Protein AF-A0A848LYB8-F1 (afdb_monomer_lite)

Structure (mmCIF, N/CA/C/O backbone):
data_AF-A0A848LYB8-F1
#
_entry.id   AF-A0A848LYB8-F1
#
loop_
_atom_site.group_PDB
_atom_site.id
_atom_site.type_symbol
_atom_site.label_atom_id
_atom_site.label_alt_id
_atom_site.label_comp_id
_atom_site.label_asym_id
_atom_site.label_entity_id
_atom_site.label_seq_id
_atom_site.pdbx_PDB_ins_code
_atom_site.Cartn_x
_atom_site.Cartn_y
_atom_site.Cartn_z
_atom_site.occupancy
_atom_site.B_iso_or_equiv
_atom_site.auth_seq_id
_atom_site.auth_comp_id
_atom_site.auth_asym_id
_atom_site.auth_atom_id
_atom_site.pdbx_PDB_model_num
ATOM 1 N N . MET A 1 1 ? 3.152 12.079 -9.239 1.00 58.91 1 MET A N 1
ATOM 2 C CA . MET A 1 1 ? 2.000 11.621 -8.439 1.00 58.91 1 MET A CA 1
ATOM 3 C C . MET A 1 1 ? 1.182 10.712 -9.332 1.00 58.91 1 MET A C 1
ATOM 5 O O . MET A 1 1 ? 0.735 11.177 -10.375 1.00 58.91 1 MET A O 1
ATOM 9 N N . VAL A 1 2 ? 1.082 9.429 -8.991 1.00 67.19 2 VAL A N 1
ATOM 10 C CA . VAL A 1 2 ? 0.226 8.491 -9.729 1.00 67.19 2 VAL A CA 1
ATOM 11 C C . VAL A 1 2 ? -1.228 8.797 -9.344 1.00 67.19 2 VAL A C 1
ATOM 13 O O . VAL A 1 2 ? -1.506 8.943 -8.153 1.00 67.19 2 VAL A O 1
ATOM 16 N N . PRO A 1 3 ? -2.144 8.997 -10.306 1.00 80.50 3 PRO A N 1
ATOM 17 C CA . PRO A 1 3 ? -3.529 9.333 -9.996 1.00 80.50 3 PRO A CA 1
ATOM 18 C C . PRO A 1 3 ? -4.247 8.156 -9.323 1.00 80.50 3 PRO A C 1
ATOM 20 O O . PRO A 1 3 ? -4.198 7.032 -9.818 1.00 80.50 3 PRO A O 1
ATOM 23 N N . LEU A 1 4 ? -4.967 8.423 -8.227 1.00 90.31 4 LEU A N 1
ATOM 24 C CA . LEU A 1 4 ? -5.821 7.424 -7.586 1.00 90.31 4 LEU A CA 1
ATOM 25 C C . LEU A 1 4 ? -7.009 7.092 -8.498 1.00 90.31 4 LEU A C 1
ATOM 27 O O . LEU A 1 4 ? -7.870 7.939 -8.760 1.00 90.31 4 LEU A O 1
ATOM 31 N N . LYS A 1 5 ? -7.080 5.839 -8.948 1.00 93.88 5 LYS A N 1
ATOM 32 C CA . LYS A 1 5 ? -8.238 5.295 -9.659 1.00 93.88 5 LYS A CA 1
ATOM 33 C C . LYS A 1 5 ? -9.181 4.635 -8.658 1.00 93.88 5 LYS A C 1
ATOM 35 O O . LYS A 1 5 ? -8.867 3.597 -8.089 1.00 93.88 5 LYS A O 1
ATOM 40 N N . ASP A 1 6 ? -10.354 5.225 -8.464 1.00 93.06 6 ASP A N 1
ATOM 41 C CA . ASP A 1 6 ? -11.369 4.678 -7.567 1.00 93.06 6 ASP A CA 1
ATOM 42 C C . ASP A 1 6 ? -12.377 3.803 -8.325 1.00 93.06 6 ASP A C 1
ATOM 44 O O . ASP A 1 6 ? -13.180 4.299 -9.115 1.00 93.06 6 ASP A O 1
ATOM 48 N N . GLY A 1 7 ? -12.331 2.493 -8.074 1.00 92.00 7 GLY A N 1
ATOM 49 C CA . GLY A 1 7 ? -13.328 1.522 -8.544 1.00 92.00 7 GLY A CA 1
ATOM 50 C C . GLY A 1 7 ? -14.412 1.188 -7.512 1.00 92.00 7 GLY A C 1
ATOM 51 O O . GLY A 1 7 ? -15.283 0.370 -7.789 1.00 92.00 7 GLY A O 1
ATOM 52 N N . SER A 1 8 ? -14.349 1.787 -6.319 1.00 92.06 8 SER A N 1
ATOM 53 C CA . SER A 1 8 ? -15.176 1.442 -5.153 1.00 92.06 8 SER A CA 1
ATOM 54 C C . SER A 1 8 ? -16.246 2.484 -4.803 1.00 92.06 8 SER A C 1
ATOM 56 O O . SER A 1 8 ? -17.070 2.236 -3.920 1.00 92.06 8 SER A O 1
ATOM 58 N N . GLY A 1 9 ? -16.243 3.639 -5.479 1.00 93.19 9 GLY A N 1
ATOM 59 C CA . GLY A 1 9 ? -17.233 4.702 -5.295 1.00 93.19 9 GLY A CA 1
ATOM 60 C C . GLY A 1 9 ? -17.065 5.456 -3.974 1.00 93.19 9 GLY A C 1
ATOM 61 O O . GLY A 1 9 ? -18.025 5.627 -3.221 1.00 93.19 9 GLY A O 1
ATOM 62 N N . LEU A 1 10 ? -15.841 5.879 -3.658 1.00 93.56 10 LEU A N 1
ATOM 63 C CA . LEU A 1 10 ? -15.536 6.680 -2.482 1.00 93.56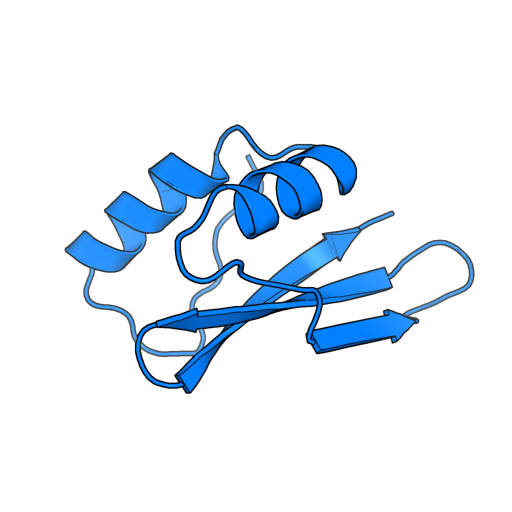 10 LEU A CA 1
ATOM 64 C C . LEU A 1 10 ? -16.209 8.054 -2.545 1.00 93.56 10 LEU A C 1
ATOM 66 O O . LEU A 1 10 ? -16.174 8.724 -3.581 1.00 93.56 10 LEU A O 1
ATOM 70 N N . PRO A 1 11 ? -16.755 8.536 -1.412 1.00 94.19 11 PRO A N 1
ATOM 71 C CA . PRO A 1 11 ? -17.174 9.923 -1.296 1.00 94.19 11 PRO A CA 1
ATOM 72 C C . PRO A 1 11 ? -16.018 10.870 -1.661 1.00 94.19 11 PRO A C 1
ATOM 74 O O . PRO A 1 11 ? -14.881 10.607 -1.249 1.00 94.19 11 PRO A O 1
ATOM 77 N N . PRO A 1 12 ? -16.279 11.993 -2.357 1.00 93.56 12 PRO A N 1
ATOM 78 C CA . PRO A 1 12 ? -15.228 12.896 -2.833 1.00 93.56 12 PRO A CA 1
ATOM 79 C C . PRO A 1 12 ? -14.255 13.355 -1.740 1.00 93.56 12 PRO A C 1
ATOM 81 O O . PRO A 1 12 ? -13.051 13.425 -1.968 1.00 93.56 12 PRO A O 1
ATOM 84 N N . GLU A 1 13 ? -14.755 13.609 -0.529 1.00 94.31 13 GLU A N 1
ATOM 85 C CA . GLU A 1 13 ? -13.930 14.023 0.610 1.00 94.31 13 GLU A CA 1
ATOM 86 C C . GLU A 1 13 ? -12.985 12.917 1.093 1.00 94.31 13 GLU A C 1
ATOM 88 O O . GLU A 1 13 ? -11.813 13.178 1.368 1.00 94.31 13 GLU A O 1
ATOM 93 N N . GLN A 1 14 ? -13.472 11.672 1.156 1.00 93.25 14 GLN A N 1
ATOM 94 C CA . GLN A 1 14 ? -12.655 10.517 1.540 1.00 93.25 14 GLN A CA 1
ATOM 95 C C . GLN A 1 14 ? -11.596 10.230 0.483 1.00 93.25 14 GLN A C 1
ATOM 97 O O . GLN A 1 14 ? -10.446 9.967 0.825 1.00 93.25 14 GLN A O 1
ATOM 102 N N . ARG A 1 15 ? -11.970 10.338 -0.795 1.00 94.06 15 ARG A N 1
ATOM 103 C CA . ARG A 1 15 ? -11.040 10.200 -1.911 1.00 94.06 15 ARG A CA 1
ATOM 104 C C . ARG A 1 15 ? -9.937 11.258 -1.845 1.00 94.06 15 ARG A C 1
ATOM 106 O O . ARG A 1 15 ? -8.768 10.905 -1.902 1.00 94.06 15 ARG A O 1
ATOM 113 N N . ALA A 1 16 ? -10.288 12.530 -1.658 1.00 94.25 16 ALA A N 1
ATOM 114 C CA . ALA A 1 16 ? -9.308 13.614 -1.578 1.00 94.25 16 ALA A CA 1
ATOM 115 C C . ALA A 1 16 ? -8.392 13.499 -0.346 1.00 94.25 16 ALA A C 1
ATOM 117 O O . ALA A 1 16 ? -7.232 13.908 -0.392 1.00 94.25 16 ALA A O 1
ATOM 118 N N . ALA A 1 17 ? -8.905 12.978 0.775 1.00 93.81 17 ALA A N 1
ATOM 119 C CA . ALA A 1 17 ? -8.088 12.679 1.948 1.00 93.81 17 ALA A CA 1
ATOM 120 C C . ALA A 1 17 ? -7.095 11.547 1.662 1.00 93.81 17 ALA A C 1
ATOM 122 O O . ALA A 1 17 ? -5.905 11.708 1.922 1.00 93.81 17 ALA A O 1
ATOM 123 N N . LEU A 1 18 ? -7.569 10.462 1.049 1.00 93.69 18 LEU A N 1
ATOM 124 C CA . LEU A 1 18 ? -6.733 9.334 0.659 1.00 93.69 18 LEU A CA 1
ATOM 125 C C . LEU A 1 18 ? -5.659 9.750 -0.359 1.00 93.69 18 LEU A C 1
ATOM 127 O O . LEU A 1 18 ? -4.495 9.425 -0.177 1.00 93.69 18 LEU A O 1
ATOM 131 N N . GLU A 1 19 ? -6.004 10.541 -1.377 1.00 94.31 19 GLU A N 1
ATOM 132 C CA . GLU A 1 19 ? -5.034 11.069 -2.351 1.00 94.31 19 GLU A CA 1
ATOM 133 C C . GLU A 1 19 ? -3.895 11.845 -1.670 1.00 94.31 19 GLU A C 1
ATOM 135 O O . GLU A 1 19 ? -2.735 11.696 -2.048 1.00 94.31 19 GLU A O 1
ATOM 140 N N . ARG A 1 20 ? -4.197 12.629 -0.626 1.00 94.19 20 ARG A N 1
ATOM 141 C CA . ARG A 1 20 ? -3.181 13.350 0.158 1.00 94.19 20 ARG A CA 1
ATOM 142 C C . ARG A 1 20 ? -2.298 12.420 0.989 1.00 94.19 20 ARG A C 1
ATOM 144 O O . ARG A 1 20 ? -1.106 12.687 1.108 1.00 94.19 20 ARG A O 1
ATOM 151 N N . GLU A 1 21 ? -2.866 11.358 1.557 1.00 93.25 21 GLU A N 1
ATOM 152 C CA . GLU A 1 21 ? -2.115 10.352 2.322 1.00 93.25 21 GLU A CA 1
ATOM 153 C C . GLU A 1 21 ? -1.183 9.520 1.432 1.00 93.25 21 GLU A C 1
ATOM 155 O O . GLU A 1 21 ? -0.075 9.195 1.853 1.00 93.25 21 GLU A O 1
ATOM 160 N N . LEU A 1 22 ? -1.616 9.196 0.209 1.00 93.38 22 LEU A N 1
ATOM 161 C CA . LEU A 1 22 ? -0.865 8.358 -0.730 1.00 93.38 22 LEU A CA 1
ATOM 162 C C . LEU A 1 22 ? 0.145 9.149 -1.576 1.00 93.38 22 LEU A C 1
ATOM 164 O O . LEU A 1 22 ? 1.124 8.579 -2.045 1.00 93.38 22 LEU A O 1
ATOM 168 N N . ALA A 1 23 ? -0.049 10.462 -1.741 1.00 92.81 23 ALA A N 1
ATOM 169 C CA . ALA A 1 23 ? 0.836 11.356 -2.492 1.00 92.81 23 ALA A CA 1
ATOM 170 C C . ALA A 1 23 ? 2.355 11.198 -2.234 1.00 92.81 23 ALA A C 1
ATOM 172 O O . ALA A 1 23 ? 3.107 11.266 -3.211 1.00 92.81 23 ALA A O 1
ATOM 173 N N . PRO A 1 24 ? 2.841 11.029 -0.984 1.00 92.25 24 PRO A N 1
ATOM 174 C CA . PRO A 1 24 ? 4.268 10.868 -0.710 1.00 92.25 24 PRO A CA 1
ATOM 175 C C . PRO A 1 24 ? 4.790 9.436 -0.911 1.00 92.25 24 PRO A C 1
ATOM 177 O O . PRO A 1 24 ? 6.000 9.235 -0.833 1.00 92.25 24 PRO A O 1
ATOM 180 N N . LEU A 1 25 ? 3.922 8.444 -1.134 1.00 92.81 25 LEU A N 1
ATOM 181 C CA . LEU A 1 25 ? 4.327 7.047 -1.285 1.00 92.81 25 LEU A CA 1
ATOM 182 C C . LEU A 1 25 ? 4.817 6.830 -2.719 1.00 92.81 25 LEU A C 1
ATOM 184 O O . LEU A 1 25 ? 4.022 6.785 -3.656 1.00 92.81 25 LEU A O 1
ATOM 188 N N . THR A 1 26 ? 6.136 6.752 -2.897 1.00 90.56 26 THR A N 1
ATOM 189 C CA . THR A 1 26 ? 6.753 6.664 -4.235 1.00 90.56 26 THR A CA 1
ATOM 190 C C . THR A 1 26 ? 7.430 5.331 -4.500 1.00 90.56 26 THR A C 1
ATOM 192 O O . THR A 1 26 ? 7.657 4.984 -5.655 1.00 90.56 26 THR A O 1
ATOM 195 N N . LEU A 1 27 ? 7.727 4.578 -3.443 1.00 92.19 27 LEU A N 1
ATOM 196 C CA . LEU A 1 27 ? 8.350 3.266 -3.503 1.00 92.19 27 LEU A CA 1
ATOM 197 C C . LEU A 1 27 ? 7.514 2.251 -2.724 1.00 92.19 27 LEU A C 1
ATOM 199 O O . LEU A 1 27 ? 6.843 2.597 -1.750 1.00 92.19 27 LEU A O 1
ATOM 203 N N . LEU A 1 28 ? 7.646 0.968 -3.068 1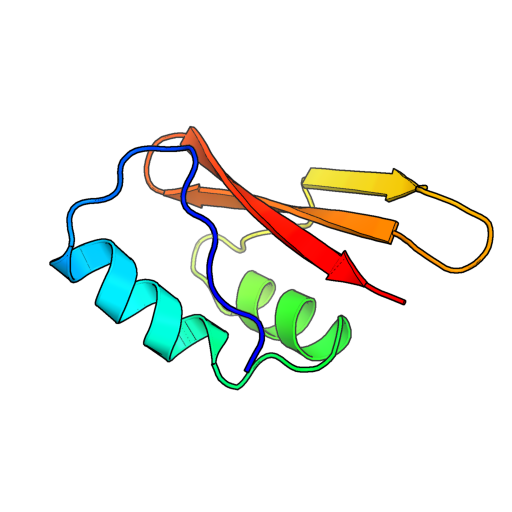.00 91.81 28 LEU A N 1
ATOM 204 C CA . LEU A 1 28 ? 6.990 -0.116 -2.331 1.00 91.81 28 LEU A CA 1
ATOM 205 C C . LEU A 1 28 ? 7.340 -0.097 -0.832 1.00 91.81 28 LEU A C 1
ATOM 207 O O . LEU A 1 28 ? 6.474 -0.291 0.016 1.00 91.81 28 LEU A O 1
ATOM 211 N N . GLN A 1 29 ? 8.589 0.214 -0.475 1.00 93.81 29 GLN A N 1
ATOM 212 C CA . GLN A 1 29 ? 8.979 0.342 0.933 1.00 93.81 29 GLN A CA 1
ATOM 213 C C . GLN A 1 29 ? 8.195 1.436 1.680 1.00 93.81 29 GLN A C 1
ATOM 215 O O . GLN A 1 29 ? 7.976 1.305 2.884 1.00 93.81 29 GLN A O 1
ATOM 220 N N . ASP A 1 30 ? 7.772 2.502 0.990 1.00 94.81 30 ASP A N 1
ATOM 221 C CA . ASP A 1 30 ? 6.979 3.578 1.587 1.00 94.81 30 ASP A CA 1
ATOM 222 C C . ASP A 1 30 ? 5.564 3.072 1.867 1.00 94.81 30 ASP A C 1
ATOM 224 O O . ASP A 1 30 ? 5.038 3.313 2.950 1.00 94.81 30 ASP A O 1
ATOM 228 N N . VAL A 1 31 ? 4.989 2.304 0.933 1.00 94.12 31 VAL A N 1
ATOM 229 C CA . VAL A 1 31 ? 3.681 1.645 1.081 1.00 94.12 31 VAL A CA 1
ATOM 230 C C . VAL A 1 31 ? 3.687 0.677 2.259 1.00 94.12 31 VAL A C 1
ATOM 232 O O . VAL A 1 31 ? 2.804 0.746 3.110 1.00 94.12 31 VAL A O 1
ATOM 235 N N . VAL A 1 32 ? 4.708 -0.180 2.356 1.00 94.50 32 VAL A N 1
ATOM 236 C CA . VAL A 1 32 ? 4.847 -1.141 3.461 1.00 94.50 32 VAL A CA 1
ATOM 237 C C . VAL A 1 32 ? 4.966 -0.404 4.797 1.00 94.50 32 VAL A C 1
ATOM 239 O O . VAL A 1 32 ? 4.231 -0.701 5.737 1.00 94.50 32 VAL A O 1
ATOM 242 N N . ARG A 1 33 ? 5.838 0.609 4.889 1.00 95.62 33 ARG A N 1
ATOM 243 C CA . ARG A 1 33 ? 5.984 1.424 6.110 1.00 95.62 33 ARG A CA 1
ATOM 244 C C . ARG A 1 33 ? 4.690 2.140 6.484 1.00 95.62 33 ARG A C 1
ATOM 246 O O . ARG A 1 33 ? 4.334 2.160 7.659 1.00 95.62 33 ARG A O 1
ATOM 253 N N . TRP A 1 34 ? 3.999 2.713 5.502 1.00 95.50 34 TRP A N 1
ATOM 254 C CA . TRP A 1 34 ? 2.709 3.365 5.696 1.00 95.50 34 TRP A CA 1
ATOM 255 C C . TRP A 1 34 ? 1.667 2.375 6.219 1.00 95.50 34 TRP A C 1
ATOM 257 O O . TRP A 1 34 ? 1.023 2.670 7.220 1.00 95.50 34 TRP A O 1
ATOM 267 N N . GLY A 1 35 ? 1.557 1.184 5.621 1.00 95.25 35 GLY A N 1
ATOM 268 C CA . GLY A 1 35 ? 0.623 0.134 6.033 1.00 95.25 35 GLY A CA 1
ATOM 269 C C . GLY A 1 35 ? 0.838 -0.310 7.481 1.00 95.25 35 GLY A C 1
ATOM 270 O O . GLY A 1 35 ? -0.106 -0.322 8.275 1.00 95.25 35 GLY A O 1
ATOM 271 N N . PHE A 1 36 ? 2.091 -0.566 7.865 1.00 96.00 36 PHE A N 1
ATOM 272 C CA . PHE A 1 36 ? 2.444 -0.950 9.237 1.00 96.00 36 PHE A CA 1
ATOM 273 C C . PHE A 1 36 ? 2.299 0.177 10.270 1.00 96.00 36 PHE A C 1
ATOM 275 O O . PHE A 1 36 ? 2.221 -0.109 11.463 1.00 96.00 36 PHE A O 1
ATOM 282 N N . ALA A 1 37 ? 2.237 1.442 9.844 1.00 95.88 37 ALA A N 1
ATOM 283 C CA . ALA A 1 37 ? 1.990 2.572 10.740 1.00 95.88 37 ALA A CA 1
ATOM 284 C C . ALA A 1 37 ? 0.512 2.709 11.161 1.00 95.88 37 ALA A C 1
ATOM 286 O O . ALA A 1 37 ? 0.214 3.455 12.096 1.00 95.88 37 ALA A O 1
ATOM 287 N N . HIS A 1 38 ? -0.422 2.006 10.506 1.00 94.38 38 HIS A N 1
ATOM 288 C CA . HIS A 1 38 ? -1.830 1.978 10.922 1.00 94.38 38 HIS A CA 1
ATOM 289 C C . HIS A 1 38 ? -2.039 1.122 12.173 1.00 94.38 38 HIS 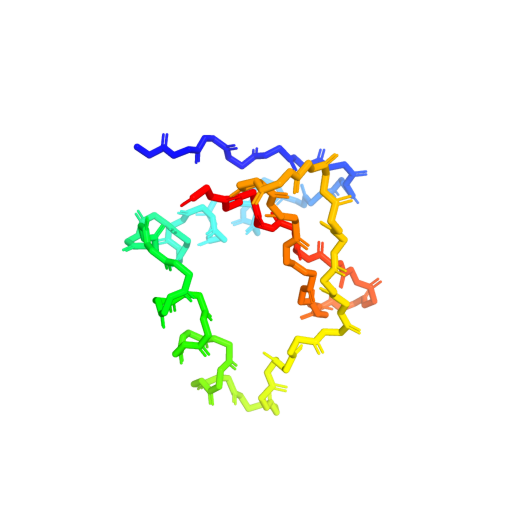A C 1
ATOM 291 O O . HIS A 1 38 ? -1.240 0.258 12.526 1.00 94.38 38 HIS A O 1
ATOM 297 N N . THR A 1 39 ? -3.156 1.354 12.860 1.00 92.62 39 THR A N 1
ATOM 298 C CA . THR A 1 39 ? -3.607 0.520 13.980 1.00 92.62 39 THR A CA 1
ATOM 299 C C . THR A 1 39 ? -5.065 0.108 13.748 1.00 92.62 39 THR A C 1
ATOM 301 O O . THR A 1 39 ? -5.944 0.971 13.825 1.00 92.62 39 THR A O 1
ATOM 304 N N . PRO A 1 40 ? -5.351 -1.182 13.474 1.00 91.19 40 PRO A N 1
ATOM 305 C CA . PRO A 1 40 ? -4.387 -2.276 13.284 1.00 91.19 40 PRO A CA 1
ATOM 306 C C . PRO A 1 40 ? -3.514 -2.086 12.023 1.00 91.19 40 PRO A C 1
ATOM 308 O O . PRO A 1 40 ? -3.928 -1.353 11.122 1.00 91.19 40 PRO A O 1
ATOM 311 N N . PRO A 1 41 ? -2.332 -2.731 11.943 1.00 94.38 41 PRO A N 1
ATOM 312 C CA . PRO A 1 41 ? -1.490 -2.694 10.748 1.00 94.38 41 PRO A CA 1
ATOM 313 C C . PRO A 1 41 ? -2.239 -3.169 9.498 1.00 94.38 41 PRO A C 1
ATOM 315 O O . PRO A 1 41 ? -2.963 -4.165 9.546 1.00 94.38 41 PRO A O 1
ATOM 318 N N . LEU A 1 42 ? -2.040 -2.472 8.380 1.00 95.06 42 LEU A N 1
ATOM 319 C CA . LEU A 1 42 ? -2.502 -2.905 7.061 1.00 95.06 42 LEU A CA 1
ATOM 320 C C . LEU A 1 42 ? -1.389 -3.739 6.419 1.00 95.06 42 LEU A C 1
ATOM 322 O O . LEU A 1 42 ? -0.513 -3.194 5.749 1.00 95.06 42 LEU A O 1
ATOM 326 N N . ASP A 1 43 ? -1.392 -5.044 6.689 1.00 93.81 43 ASP A N 1
ATOM 327 C CA . ASP A 1 43 ? -0.422 -5.974 6.105 1.00 93.81 43 ASP A CA 1
ATOM 328 C C . ASP A 1 43 ? -0.747 -6.267 4.631 1.00 93.81 43 ASP A C 1
ATOM 330 O O . ASP A 1 43 ? -1.881 -6.080 4.180 1.00 93.81 43 ASP A O 1
ATOM 334 N N . VAL A 1 44 ? 0.245 -6.735 3.877 1.00 95.75 44 VAL A N 1
ATOM 335 C CA . VAL A 1 44 ? 0.059 -7.142 2.483 1.00 95.75 44 VAL A CA 1
ATOM 336 C C . VAL A 1 44 ? -0.859 -8.361 2.449 1.00 95.75 44 VAL A C 1
ATOM 338 O O . VAL A 1 44 ? -0.510 -9.433 2.938 1.00 95.75 44 VAL A O 1
ATOM 341 N N . ALA A 1 45 ? -2.044 -8.193 1.864 1.00 96.69 45 ALA A N 1
ATOM 342 C CA . ALA A 1 45 ? -2.999 -9.281 1.697 1.00 96.69 45 ALA A CA 1
ATOM 343 C C . ALA A 1 45 ? -2.596 -10.199 0.540 1.00 96.69 45 ALA A C 1
ATOM 345 O O . ALA A 1 45 ? -2.752 -11.415 0.636 1.00 96.69 45 ALA A O 1
ATOM 346 N N . GLU A 1 46 ? -2.087 -9.615 -0.545 1.00 96.94 46 GLU A N 1
ATOM 347 C CA . GLU A 1 46 ? -1.718 -10.344 -1.753 1.00 96.94 46 GLU A CA 1
ATOM 348 C C . GLU A 1 46 ? -0.669 -9.571 -2.562 1.00 96.94 46 GLU A C 1
ATOM 350 O O . GLU A 1 46 ? -0.640 -8.337 -2.551 1.00 96.94 46 GLU A O 1
ATOM 355 N N . VAL A 1 47 ? 0.183 -10.311 -3.271 1.00 96.12 47 VAL A N 1
ATOM 356 C CA . VAL A 1 47 ? 1.078 -9.782 -4.305 1.00 96.12 47 VAL A CA 1
ATOM 357 C C . VAL A 1 47 ? 0.742 -10.503 -5.602 1.00 96.12 47 VAL A C 1
ATOM 359 O O . VAL A 1 47 ? 0.925 -11.717 -5.700 1.00 96.12 47 VAL A O 1
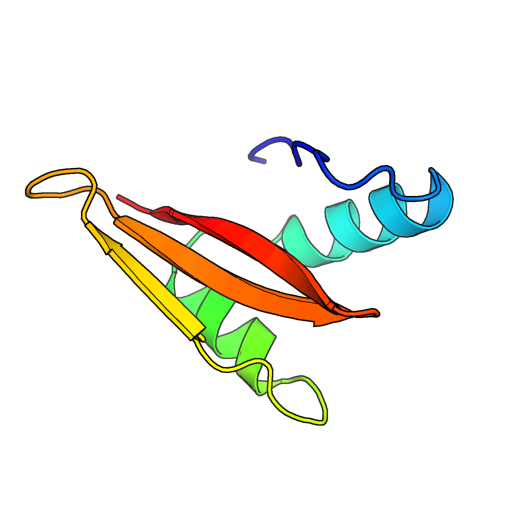ATOM 362 N N . VAL A 1 48 ? 0.247 -9.760 -6.587 1.00 96.38 48 VAL A N 1
ATOM 363 C CA . VAL A 1 48 ? -0.106 -10.288 -7.906 1.00 96.38 48 VAL A CA 1
ATOM 364 C C . VAL A 1 48 ? 1.048 -10.002 -8.856 1.00 96.38 48 VAL A C 1
ATOM 366 O O . VAL A 1 48 ? 1.354 -8.850 -9.151 1.00 96.38 48 VAL A O 1
ATOM 369 N N . VAL A 1 49 ? 1.706 -11.058 -9.327 1.00 95.44 49 VAL A N 1
ATOM 370 C CA . VAL A 1 49 ? 2.780 -10.955 -10.323 1.00 95.44 49 VAL A CA 1
ATOM 371 C C . VAL A 1 49 ? 2.153 -10.640 -11.683 1.00 95.44 49 VAL A C 1
ATOM 373 O O . VAL A 1 49 ? 1.355 -11.439 -12.180 1.00 95.44 49 VAL A O 1
ATOM 376 N N . GLN A 1 50 ? 2.498 -9.496 -12.278 1.00 92.06 50 GLN A N 1
ATOM 377 C CA . GLN A 1 50 ? 2.053 -9.120 -13.624 1.00 92.06 50 GLN A CA 1
ATOM 378 C C . GLN A 1 50 ? 3.036 -9.638 -14.685 1.00 92.06 50 GLN A C 1
ATOM 380 O O . GLN A 1 50 ? 2.619 -10.275 -15.655 1.00 92.06 50 GLN A O 1
ATOM 385 N N . ASP A 1 51 ? 4.337 -9.427 -1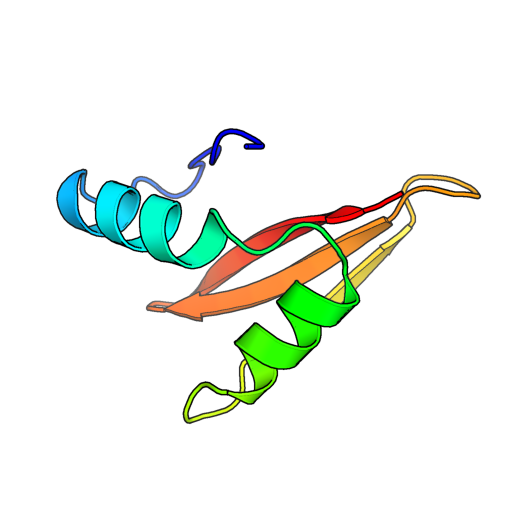4.469 1.00 93.56 51 ASP A N 1
ATOM 386 C CA . ASP A 1 51 ? 5.427 -9.998 -15.266 1.00 93.56 51 ASP A CA 1
ATOM 387 C C . ASP A 1 51 ? 6.713 -10.180 -14.428 1.00 93.56 51 ASP A C 1
ATOM 389 O O . ASP A 1 51 ? 6.670 -10.206 -13.200 1.00 93.56 51 ASP A O 1
ATOM 393 N N . GLU A 1 52 ? 7.866 -10.360 -15.081 1.00 91.06 52 GLU A N 1
ATOM 394 C CA . GLU A 1 52 ? 9.159 -10.584 -14.415 1.00 91.06 52 GLU A CA 1
ATOM 395 C C . GLU A 1 52 ? 9.646 -9.394 -13.565 1.00 91.06 52 GLU A C 1
ATOM 397 O O . GLU A 1 52 ? 10.508 -9.578 -12.702 1.00 91.06 52 GLU A O 1
ATOM 402 N N . PHE A 1 53 ? 9.111 -8.191 -13.786 1.00 89.25 53 PHE A N 1
ATOM 403 C CA . PHE A 1 53 ? 9.544 -6.961 -13.119 1.00 89.25 53 PHE A CA 1
ATOM 404 C C . PHE A 1 53 ? 8.395 -6.207 -12.443 1.00 89.25 53 PHE A C 1
ATOM 406 O O . PHE A 1 53 ? 8.645 -5.392 -11.562 1.00 89.25 53 PHE A O 1
ATOM 413 N N . THR A 1 54 ? 7.141 -6.489 -12.791 1.00 91.75 54 THR A N 1
ATOM 414 C CA . THR A 1 54 ? 5.979 -5.723 -12.332 1.00 91.75 54 THR A CA 1
ATOM 415 C C . THR A 1 54 ? 5.049 -6.541 -11.442 1.00 91.75 54 THR A C 1
ATOM 417 O O . THR A 1 54 ? 4.743 -7.709 -11.704 1.00 91.75 54 THR A O 1
ATOM 420 N N . HIS A 1 55 ? 4.621 -5.919 -10.344 1.00 92.94 55 HIS A N 1
ATOM 421 C CA . HIS A 1 55 ? 3.790 -6.539 -9.321 1.00 92.94 55 HIS A CA 1
ATOM 422 C C . HIS A 1 55 ? 2.738 -5.557 -8.817 1.00 92.94 55 HIS A C 1
ATOM 424 O O . HIS A 1 55 ? 3.060 -4.406 -8.510 1.00 92.94 55 HIS A O 1
ATOM 430 N N . ASP A 1 56 ? 1.522 -6.050 -8.612 1.00 95.06 56 ASP A N 1
ATOM 431 C CA . ASP A 1 56 ? 0.491 -5.325 -7.881 1.00 95.06 56 ASP A CA 1
ATOM 432 C C . ASP A 1 56 ? 0.502 -5.778 -6.423 1.00 95.06 56 ASP A C 1
ATOM 434 O O . ASP A 1 56 ? 0.399 -6.970 -6.119 1.00 95.06 56 ASP A O 1
ATOM 438 N N . VAL A 1 57 ? 0.608 -4.826 -5.501 1.00 95.81 57 VAL A N 1
ATOM 439 C CA . VAL A 1 57 ? 0.591 -5.097 -4.061 1.00 95.81 57 VAL A CA 1
ATOM 440 C C . VAL A 1 57 ? -0.744 -4.658 -3.482 1.00 95.81 57 VAL A C 1
ATOM 442 O O . VAL A 1 57 ? -1.129 -3.491 -3.577 1.00 95.81 57 VAL A O 1
ATOM 445 N N . VAL A 1 58 ? -1.457 -5.606 -2.876 1.00 96.88 58 VAL A N 1
ATOM 446 C CA . VAL A 1 58 ? -2.819 -5.421 -2.377 1.00 96.88 58 VAL A CA 1
ATOM 447 C C . VAL A 1 58 ? -2.800 -5.286 -0.860 1.00 96.88 58 VAL A C 1
ATOM 449 O O . VAL A 1 58 ? -2.369 -6.194 -0.148 1.00 96.88 58 VAL A O 1
ATOM 452 N N . LEU A 1 59 ? -3.310 -4.165 -0.352 1.00 96.50 59 LEU A N 1
ATOM 453 C CA . LEU A 1 59 ?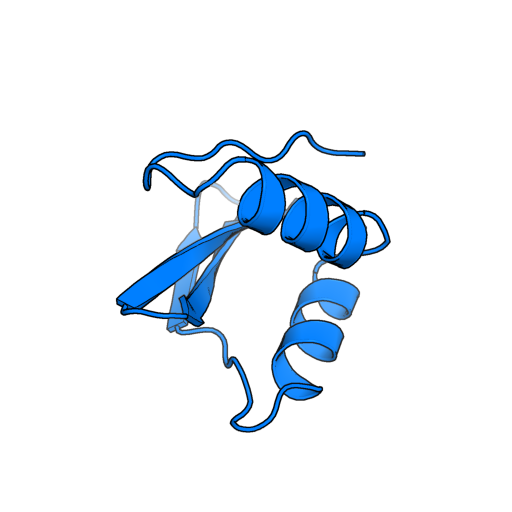 -3.496 -3.926 1.081 1.00 96.50 59 LEU A CA 1
ATOM 454 C C . LEU A 1 59 ? -4.994 -3.841 1.408 1.00 96.50 59 LEU A C 1
ATOM 456 O O . LEU A 1 59 ? -5.745 -3.170 0.687 1.00 96.50 59 LEU A O 1
ATOM 460 N N . PRO A 1 60 ? -5.456 -4.466 2.507 1.00 95.69 60 PRO A N 1
ATOM 461 C CA . PRO A 1 60 ? -6.805 -4.259 2.997 1.00 95.69 60 PRO A CA 1
ATOM 462 C C . PRO A 1 60 ? -6.963 -2.813 3.468 1.00 95.69 60 PRO A C 1
ATOM 464 O O . PRO A 1 60 ? -6.039 -2.183 3.981 1.00 95.69 60 PRO A O 1
ATOM 467 N N . TRP A 1 61 ? -8.165 -2.280 3.310 1.00 93.44 61 TRP A N 1
ATOM 468 C CA . TRP A 1 61 ? -8.511 -0.928 3.711 1.00 93.44 61 TRP A CA 1
ATOM 469 C C . TRP A 1 61 ? -9.938 -0.861 4.265 1.00 93.44 61 TRP A C 1
ATOM 471 O O . TRP A 1 61 ? -10.685 -1.841 4.322 1.00 93.44 61 TRP A O 1
ATOM 481 N N . LYS A 1 62 ? -10.312 0.322 4.749 1.00 89.56 62 LYS A N 1
ATOM 482 C CA . LYS A 1 62 ? -11.544 0.563 5.508 1.00 89.56 62 LYS A CA 1
ATOM 483 C C . LYS A 1 62 ? -12.788 0.031 4.785 1.00 89.56 62 LYS A C 1
ATOM 485 O O . LYS A 1 62 ? -12.943 0.204 3.577 1.00 89.56 62 LYS A O 1
ATOM 490 N N . ASN A 1 63 ? -13.722 -0.516 5.565 1.00 89.75 63 ASN A N 1
ATOM 491 C CA . ASN A 1 63 ? -15.031 -1.004 5.108 1.00 89.75 63 ASN A CA 1
ATOM 492 C C . ASN A 1 63 ? -14.953 -2.121 4.052 1.00 89.75 63 ASN A C 1
ATOM 494 O O . ASN A 1 63 ? -15.748 -2.133 3.115 1.00 89.75 63 ASN A O 1
ATOM 498 N N . GLY A 1 64 ? -13.991 -3.040 4.194 1.00 90.81 64 GLY A N 1
ATOM 499 C CA . GLY A 1 64 ? -13.836 -4.183 3.286 1.00 90.81 64 GLY A CA 1
ATOM 500 C C . GLY A 1 64 ? -13.366 -3.798 1.882 1.00 90.81 64 GLY A C 1
ATOM 501 O O . GLY A 1 64 ? -13.583 -4.548 0.935 1.00 90.81 64 GLY A O 1
ATOM 502 N N . ARG A 1 65 ? -12.767 -2.611 1.736 1.00 94.75 65 ARG A N 1
ATOM 503 C CA . ARG A 1 65 ? -12.150 -2.156 0.487 1.00 94.75 65 ARG A CA 1
ATOM 504 C C . ARG A 1 65 ? -10.682 -2.554 0.459 1.00 94.75 65 ARG A C 1
ATOM 506 O O . ARG A 1 65 ? -10.113 -2.904 1.485 1.00 94.75 65 ARG A O 1
ATOM 513 N N . TYR A 1 66 ? -10.073 -2.438 -0.710 1.00 96.25 66 TYR A N 1
ATOM 514 C CA . TYR A 1 66 ? -8.665 -2.739 -0.918 1.00 96.25 66 TYR A CA 1
ATOM 515 C C . TYR A 1 66 ? -7.997 -1.603 -1.681 1.00 96.25 66 TYR A C 1
ATOM 517 O O . TYR A 1 66 ? -8.634 -0.934 -2.499 1.00 96.25 66 TYR A O 1
ATOM 525 N N . LEU A 1 67 ? -6.720 -1.388 -1.384 1.00 96.19 67 LEU A N 1
ATOM 526 C CA . LEU A 1 67 ? -5.832 -0.526 -2.150 1.00 96.19 67 LEU A CA 1
ATOM 527 C C . LEU A 1 67 ? -4.887 -1.417 -2.945 1.00 96.19 67 LEU A C 1
ATOM 529 O O . LEU A 1 67 ? -4.353 -2.382 -2.401 1.00 96.19 67 LEU A O 1
ATOM 533 N N . VAL A 1 68 ? -4.700 -1.082 -4.216 1.00 95.88 68 VAL A N 1
ATOM 534 C CA . VAL A 1 68 ? -3.792 -1.783 -5.120 1.00 95.88 68 VAL A CA 1
ATOM 535 C C . VAL A 1 68 ? -2.710 -0.798 -5.529 1.00 95.88 68 VAL A C 1
ATOM 537 O O . VAL A 1 68 ? -3.022 0.314 -5.962 1.00 95.88 68 VAL A O 1
ATOM 540 N N . PHE A 1 69 ? -1.457 -1.187 -5.322 1.00 94.62 69 PHE A N 1
ATOM 541 C CA . PHE A 1 69 ? -0.286 -0.397 -5.670 1.00 94.62 69 PHE A CA 1
ATOM 542 C C . PHE A 1 69 ? 0.474 -1.094 -6.789 1.00 94.62 69 PHE A C 1
ATOM 544 O O . PHE A 1 69 ? 1.023 -2.173 -6.568 1.00 94.62 69 PHE A O 1
ATOM 551 N N . ASP A 1 70 ? 0.533 -0.451 -7.950 1.00 92.56 70 ASP A N 1
ATOM 552 C CA . ASP A 1 70 ? 1.344 -0.910 -9.073 1.00 92.56 70 ASP A CA 1
ATOM 553 C C . ASP A 1 70 ? 2.820 -0.633 -8.749 1.00 92.56 70 ASP A C 1
ATOM 555 O O . ASP A 1 70 ? 3.198 0.497 -8.410 1.00 92.56 70 ASP A O 1
ATOM 559 N N . THR A 1 71 ? 3.665 -1.657 -8.827 1.00 87.94 71 THR A N 1
ATOM 560 C CA . THR A 1 71 ? 5.098 -1.554 -8.522 1.00 87.94 71 THR A CA 1
ATOM 561 C C . THR A 1 71 ? 5.940 -2.178 -9.628 1.00 87.94 71 THR A C 1
ATOM 563 O O . THR A 1 71 ? 5.541 -3.167 -10.239 1.00 87.94 71 THR A O 1
ATOM 566 N N . THR A 1 72 ? 7.099 -1.573 -9.891 1.00 84.81 72 THR A N 1
ATOM 567 C CA . THR A 1 72 ? 8.080 -1.959 -10.921 1.00 84.81 72 THR A CA 1
ATOM 568 C C . THR A 1 72 ? 9.481 -1.981 -10.335 1.00 84.81 72 THR A C 1
ATOM 570 O O . THR A 1 72 ? 9.729 -1.105 -9.470 1.00 84.81 72 THR A O 1
#

Secondary structure (DSSP, 8-state):
-PPP--SS---HHHHHHHHHHHTT--SHHHHHHHHHTSSS-----EEEE-SSS-EEEEEEEGGGEEEEEEE-

pLDDT: mean 92.57, std 5.7, range [58.91, 96.94]

Foldseek 3Di:
DPDDDDPPDDDPVVNVVVCVLCVVVDAPVSVQVSQVPDVVRFHFPDWADPDPFWIWTWTADPPRDIDIDIHD

Radius of gyration: 12.13 Å; chains: 1; bounding box: 27×25×29 Å

Sequence (72 aa):
MVPLKDGSGLPPEQRAALERELAPLTLLQDVVRWGFAHTPPLDVAEVVVQDEFTHDVVLPWKNGRYLVFDTT

Organism: NCBI:txid394095